Protein AF-A0A1G7GV69-F1 (afdb_monomer_lite)

pLDDT: mean 78.61, std 16.31, range [40.19, 94.5]

Secondary structure (DSSP, 8-state):
-----------TTHHHHHHHHHHHHHHHH-SSHHHHHHHHHHH---HHHHHHHHTTSSPPPHHHHHHHHTT-HHHHHHHHHHTTSS----S---GGGG--

Radius of gyration: 17.25 Å; chains: 1; bounding box: 51×38×51 Å

Structure (mmCIF, N/CA/C/O backbone):
data_AF-A0A1G7GV69-F1
#
_entry.id   AF-A0A1G7GV69-F1
#
loop_
_atom_site.group_PDB
_atom_site.id
_atom_site.type_symbol
_atom_site.label_atom_id
_atom_site.label_alt_id
_atom_site.label_comp_id
_atom_site.label_asym_id
_atom_site.label_entity_id
_atom_site.label_seq_id
_atom_site.pdbx_PDB_ins_code
_atom_site.Cartn_x
_atom_site.Cartn_y
_atom_site.Cartn_z
_atom_site.occupancy
_atom_site.B_iso_or_equiv
_atom_site.auth_seq_id
_atom_site.auth_comp_id
_atom_site.auth_asym_id
_atom_site.auth_atom_id
_atom_site.pdbx_PDB_model_num
ATOM 1 N N . MET A 1 1 ? -2.493 26.189 -38.227 1.00 40.19 1 MET A N 1
ATOM 2 C CA . MET A 1 1 ? -1.271 25.576 -37.664 1.00 40.19 1 MET A CA 1
ATOM 3 C C . MET A 1 1 ? -1.726 24.376 -36.863 1.00 40.19 1 MET A C 1
ATOM 5 O O . MET A 1 1 ? -2.753 24.498 -36.212 1.00 40.19 1 MET A O 1
ATOM 9 N N . GLY A 1 2 ? -1.055 23.247 -37.081 1.00 50.62 2 GLY A N 1
ATOM 10 C CA . GLY A 1 2 ? -1.551 21.881 -36.911 1.00 50.62 2 GLY A CA 1
ATOM 11 C C . GLY A 1 2 ? -2.232 21.558 -35.588 1.00 50.62 2 GLY A C 1
ATOM 12 O O . GLY A 1 2 ? -1.819 21.993 -34.517 1.00 50.62 2 GLY A O 1
ATOM 13 N N . GLU A 1 3 ? -3.289 20.774 -35.727 1.00 58.59 3 GLU A N 1
ATOM 14 C CA . GLU A 1 3 ? -3.894 19.967 -34.685 1.00 58.59 3 GLU A CA 1
ATOM 15 C C . GLU A 1 3 ? -2.928 18.809 -34.401 1.00 58.59 3 GLU A C 1
ATOM 17 O O . GLU A 1 3 ? -2.762 17.942 -35.250 1.00 58.59 3 GLU A O 1
ATOM 22 N N . ASP A 1 4 ? -2.283 18.786 -33.235 1.00 48.91 4 ASP A N 1
ATOM 23 C CA . ASP A 1 4 ? -1.507 17.626 -32.782 1.00 48.91 4 ASP A CA 1
ATOM 24 C C . ASP A 1 4 ? -1.946 17.271 -31.364 1.00 48.91 4 ASP A C 1
ATOM 26 O O . ASP A 1 4 ? -1.478 17.800 -30.351 1.00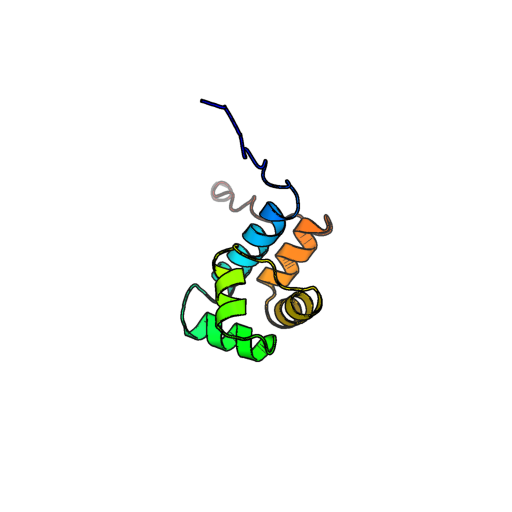 48.91 4 ASP A O 1
ATOM 30 N N . GLY A 1 5 ? -2.944 16.390 -31.330 1.00 56.75 5 GLY A N 1
ATOM 31 C CA . GLY A 1 5 ? -3.539 15.854 -30.126 1.00 56.75 5 GLY A CA 1
ATOM 32 C C . GLY A 1 5 ? -2.561 15.029 -29.301 1.00 56.75 5 GLY A C 1
ATOM 33 O O . GLY A 1 5 ? -1.811 14.207 -29.809 1.00 56.75 5 GLY A O 1
ATOM 34 N N . HIS A 1 6 ? -2.673 15.193 -27.990 1.00 53.25 6 HIS A N 1
ATOM 35 C CA . HIS A 1 6 ? -2.378 14.134 -27.036 1.00 53.25 6 HIS A CA 1
ATOM 36 C C . HIS A 1 6 ? -3.578 14.008 -26.095 1.00 53.25 6 HIS A C 1
ATOM 38 O O . HIS A 1 6 ? -3.478 14.217 -24.890 1.00 53.25 6 HIS A O 1
ATOM 44 N N . ASN A 1 7 ? -4.742 13.662 -26.659 1.00 54.81 7 ASN A N 1
ATOM 45 C CA . ASN A 1 7 ? -5.769 12.973 -25.885 1.00 54.81 7 ASN A CA 1
ATOM 46 C C . ASN A 1 7 ? -5.249 11.551 -25.631 1.00 54.81 7 ASN A C 1
ATOM 48 O O . ASN A 1 7 ? -5.571 10.614 -26.360 1.00 54.81 7 ASN A O 1
ATOM 52 N N . CYS A 1 8 ? -4.349 11.423 -24.657 1.00 44.22 8 CYS A N 1
ATOM 53 C CA . CYS A 1 8 ? -3.932 10.134 -24.137 1.00 44.22 8 CYS A CA 1
ATOM 54 C C . CYS A 1 8 ? -5.086 9.652 -23.260 1.00 44.22 8 CYS A C 1
ATOM 56 O O . CYS A 1 8 ? -5.252 10.121 -22.134 1.00 44.22 8 CYS A O 1
ATOM 58 N N . ALA A 1 9 ? -5.939 8.794 -23.821 1.00 49.47 9 ALA A N 1
ATOM 59 C CA . ALA 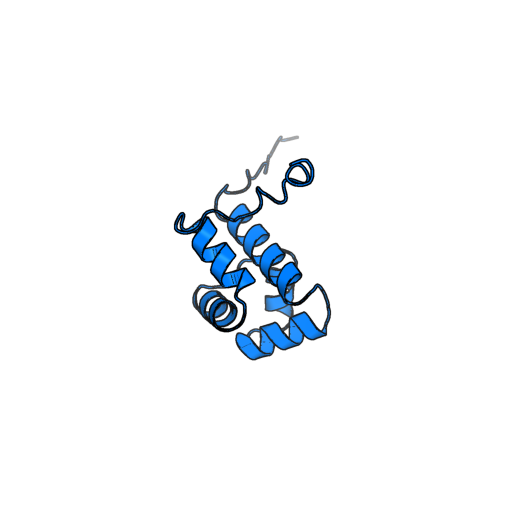A 1 9 ? -6.928 8.070 -23.040 1.00 49.47 9 ALA A CA 1
ATOM 60 C C . ALA A 1 9 ? -6.214 7.443 -21.827 1.00 49.47 9 ALA A C 1
ATOM 62 O O . ALA A 1 9 ? -5.149 6.846 -22.019 1.00 49.47 9 ALA A O 1
ATOM 63 N N . PRO A 1 10 ? -6.732 7.587 -20.593 1.00 53.38 10 PRO A N 1
ATOM 64 C CA . PRO A 1 10 ? -6.157 6.879 -19.466 1.00 53.38 10 PRO A CA 1
ATOM 65 C C . PRO A 1 10 ? -6.268 5.391 -19.783 1.00 53.38 10 PRO A C 1
ATOM 67 O O . PRO A 1 10 ? -7.369 4.865 -19.955 1.00 53.38 10 PRO A O 1
ATOM 70 N N . ASP A 1 11 ? -5.115 4.740 -19.926 1.00 54.03 11 ASP A N 1
ATOM 71 C CA . ASP A 1 11 ? -4.997 3.290 -19.950 1.00 54.03 11 ASP A CA 1
ATOM 72 C C . ASP A 1 11 ? -5.847 2.748 -18.795 1.00 54.03 11 ASP A C 1
ATOM 74 O O . ASP A 1 11 ? -5.538 2.952 -17.617 1.00 54.03 11 ASP A O 1
ATOM 78 N N . SER A 1 12 ? -6.993 2.169 -19.150 1.00 54.81 12 SER A N 1
ATOM 79 C CA . SER A 1 12 ? -8.125 1.969 -18.242 1.00 54.81 12 SER A CA 1
ATOM 80 C C . SER A 1 12 ? -7.877 0.863 -17.206 1.00 54.81 12 SER A C 1
ATOM 82 O O . SER A 1 12 ? -8.795 0.470 -16.506 1.00 54.81 12 SER A O 1
ATOM 84 N N . GLY A 1 13 ? -6.638 0.364 -17.090 1.00 57.38 13 GLY A N 1
ATOM 85 C CA . GLY A 1 13 ? -6.207 -0.568 -16.046 1.00 57.38 13 GLY A CA 1
ATOM 86 C C . GLY A 1 13 ? -5.099 -0.019 -15.142 1.00 57.38 13 GLY A C 1
ATOM 87 O O . GLY A 1 13 ? -5.116 -0.251 -13.933 1.00 57.38 13 GLY A O 1
ATOM 88 N N . SER A 1 14 ? -4.131 0.733 -15.678 1.00 63.25 14 SER A N 1
ATOM 89 C CA . SER A 1 14 ? -3.025 1.261 -14.864 1.00 63.25 14 SER A CA 1
ATOM 90 C C . SER A 1 14 ? -3.403 2.497 -14.046 1.00 63.25 14 SER A C 1
ATOM 92 O O . SER A 1 14 ? -2.885 2.656 -12.938 1.00 63.25 14 SER A O 1
ATOM 94 N N . GLY A 1 15 ? -4.308 3.348 -14.547 1.00 74.31 15 GLY A N 1
ATOM 95 C CA . GLY A 1 15 ? -4.856 4.481 -13.788 1.00 74.31 15 GLY A CA 1
ATOM 96 C C . GLY A 1 15 ? -5.664 4.011 -12.579 1.00 74.31 15 GLY A C 1
ATOM 97 O O . GLY A 1 15 ? -5.355 4.379 -11.447 1.00 74.31 15 GLY A O 1
ATOM 98 N N . GLU A 1 16 ? -6.584 3.077 -12.816 1.00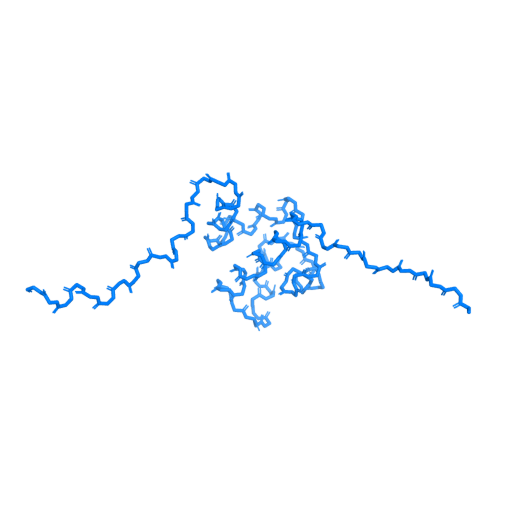 82.62 16 GLU A N 1
ATOM 99 C CA . GLU A 1 16 ? -7.473 2.524 -11.793 1.00 82.62 16 GLU A CA 1
ATOM 100 C C . GLU A 1 16 ? -6.688 1.828 -10.667 1.00 82.62 16 GLU A C 1
ATOM 102 O O . GLU A 1 16 ? -6.951 2.054 -9.486 1.00 82.62 16 GLU A O 1
ATOM 107 N N . TYR A 1 17 ? -5.631 1.079 -11.016 1.00 84.50 17 TYR A N 1
ATOM 108 C CA . TYR A 1 17 ? -4.707 0.495 -10.039 1.00 84.50 17 TYR A CA 1
ATOM 109 C C . TYR A 1 17 ? -4.024 1.556 -9.167 1.00 84.50 17 TYR A C 1
ATOM 111 O O . TYR A 1 17 ? -3.972 1.429 -7.942 1.00 84.50 17 TYR A O 1
ATOM 119 N N . ARG A 1 18 ? -3.481 2.612 -9.783 1.00 90.00 18 ARG A N 1
ATOM 120 C CA . ARG A 1 18 ? -2.754 3.670 -9.066 1.00 90.00 18 ARG A CA 1
ATOM 121 C C . ARG A 1 18 ? -3.662 4.396 -8.085 1.00 90.00 18 ARG A C 1
ATOM 123 O O . ARG A 1 18 ? -3.271 4.600 -6.939 1.00 90.00 18 ARG A O 1
ATOM 130 N N . GLU A 1 19 ? -4.862 4.741 -8.527 1.00 89.44 19 GLU A N 1
ATOM 131 C CA . GLU A 1 19 ? -5.860 5.434 -7.717 1.00 89.44 19 GLU A CA 1
ATOM 132 C C . GLU A 1 19 ? -6.381 4.548 -6.585 1.00 89.44 19 GLU A C 1
ATOM 134 O O . GLU A 1 19 ? -6.453 4.993 -5.439 1.00 89.44 19 GLU A O 1
ATOM 139 N N . ALA A 1 20 ? -6.661 3.272 -6.863 1.00 89.50 20 ALA A N 1
ATOM 140 C CA . ALA A 1 20 ? -7.132 2.333 -5.854 1.00 89.50 20 ALA A CA 1
ATOM 141 C C . ALA A 1 20 ? -6.099 2.132 -4.735 1.00 89.50 20 ALA A C 1
ATOM 143 O O . ALA A 1 20 ? -6.450 2.190 -3.553 1.00 89.50 20 ALA A O 1
ATOM 144 N N . ILE A 1 21 ? -4.824 1.941 -5.089 1.00 89.62 21 ILE A N 1
ATOM 145 C CA . ILE A 1 21 ? -3.745 1.771 -4.108 1.00 89.62 21 ILE A CA 1
ATOM 146 C C . ILE A 1 21 ? -3.477 3.068 -3.336 1.00 89.62 21 ILE A C 1
ATOM 148 O O . ILE A 1 21 ? -3.282 3.012 -2.121 1.00 89.62 21 ILE A O 1
ATOM 152 N N . ALA A 1 22 ? -3.515 4.228 -3.998 1.00 91.00 22 ALA A N 1
ATOM 153 C CA . ALA A 1 22 ? -3.394 5.525 -3.334 1.00 91.00 22 ALA A CA 1
ATOM 154 C C . ALA A 1 22 ? -4.511 5.730 -2.302 1.00 91.00 22 ALA A C 1
ATOM 156 O O . ALA A 1 22 ? -4.241 6.053 -1.146 1.00 91.00 22 ALA A O 1
ATOM 157 N N . ALA A 1 23 ? -5.760 5.466 -2.693 1.00 89.44 23 ALA A N 1
ATOM 158 C CA . ALA A 1 23 ? -6.914 5.564 -1.809 1.00 89.44 23 ALA A CA 1
ATOM 159 C C . ALA A 1 23 ? -6.806 4.600 -0.619 1.00 89.44 23 ALA A C 1
ATOM 161 O O . ALA A 1 23 ? -7.111 4.986 0.505 1.00 89.44 23 ALA A O 1
ATOM 162 N N . ALA A 1 24 ? -6.327 3.372 -0.839 1.00 89.81 24 ALA A N 1
ATOM 163 C CA . ALA A 1 24 ? -6.113 2.395 0.226 1.00 89.81 24 ALA A CA 1
ATOM 164 C C . ALA A 1 24 ? -5.041 2.846 1.230 1.00 89.81 24 ALA A C 1
ATOM 166 O O . ALA A 1 24 ? -5.258 2.777 2.436 1.00 89.81 24 ALA A O 1
ATOM 167 N N . LEU A 1 25 ? -3.910 3.361 0.737 1.00 87.25 25 LEU A N 1
ATOM 168 C CA . LEU A 1 25 ? -2.841 3.923 1.567 1.00 87.25 25 LEU A CA 1
ATOM 169 C C . LEU A 1 25 ? -3.332 5.108 2.404 1.00 87.25 25 LEU A C 1
ATOM 171 O O . LEU A 1 25 ? -3.033 5.190 3.594 1.00 87.25 25 LEU A O 1
ATOM 175 N N . VAL A 1 26 ? -4.098 6.015 1.794 1.00 87.69 26 VAL A N 1
ATOM 176 C CA . VAL A 1 26 ? -4.667 7.177 2.486 1.00 87.69 26 VAL A CA 1
ATOM 177 C C . VAL A 1 26 ? -5.741 6.755 3.491 1.00 87.69 26 VAL A C 1
ATOM 179 O O . VAL A 1 26 ? -5.818 7.347 4.562 1.00 87.69 26 VAL A O 1
ATOM 182 N N . ALA A 1 27 ? -6.540 5.730 3.197 1.00 85.31 27 ALA A N 1
ATOM 183 C CA . ALA A 1 27 ? -7.541 5.212 4.127 1.00 85.31 27 ALA A CA 1
ATOM 184 C C . ALA A 1 27 ? -6.909 4.533 5.356 1.00 85.31 27 ALA A C 1
ATOM 186 O O . ALA A 1 27 ? -7.416 4.688 6.463 1.00 85.31 27 ALA A O 1
ATOM 187 N N . ASP A 1 28 ? -5.803 3.810 5.168 1.00 87.31 28 ASP A N 1
ATOM 188 C CA . ASP A 1 28 ? -5.117 3.058 6.226 1.00 87.31 28 ASP A CA 1
ATOM 189 C C . ASP A 1 28 ? -4.230 3.948 7.105 1.00 87.31 28 ASP A C 1
ATOM 191 O O . ASP A 1 28 ? -4.327 3.938 8.332 1.00 87.31 28 ASP A O 1
ATOM 195 N N . LEU A 1 29 ? -3.372 4.755 6.473 1.00 83.69 29 LEU A N 1
ATOM 196 C CA . LEU A 1 29 ? -2.347 5.539 7.164 1.00 83.69 29 LEU A CA 1
ATOM 197 C C . LEU A 1 29 ? -2.699 7.028 7.293 1.00 83.69 29 LEU A C 1
ATOM 199 O O . LEU A 1 29 ? -2.059 7.753 8.065 1.00 83.69 29 LEU A O 1
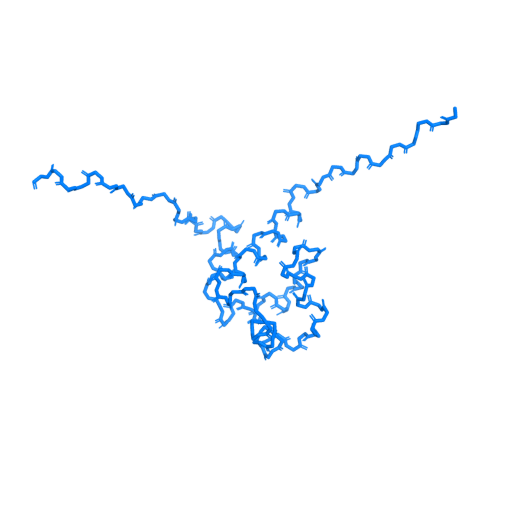ATOM 203 N N . GLY A 1 30 ? -3.678 7.509 6.528 1.00 84.56 30 GLY A N 1
ATOM 204 C CA . GLY A 1 30 ? -3.946 8.933 6.353 1.00 84.56 30 GLY A CA 1
ATOM 205 C C . GLY A 1 30 ? -2.981 9.607 5.374 1.00 84.56 30 GLY A C 1
ATOM 206 O O . GLY A 1 30 ? -2.007 9.029 4.897 1.00 84.56 30 GLY A O 1
ATOM 207 N N . GLN A 1 31 ? -3.218 10.891 5.113 1.00 79.19 31 GLN A N 1
ATOM 208 C CA . GLN A 1 31 ? -2.369 11.721 4.251 1.00 79.19 31 GLN A CA 1
ATOM 209 C C . GLN A 1 31 ? -1.413 12.585 5.093 1.00 79.19 31 GLN A C 1
ATOM 211 O O . GLN A 1 31 ? -1.422 13.811 5.027 1.00 79.19 31 GLN A O 1
ATOM 216 N N . THR A 1 32 ? -0.631 11.940 5.965 1.00 86.25 32 THR A N 1
ATOM 217 C CA . THR A 1 32 ? 0.271 12.625 6.910 1.00 86.25 32 THR A CA 1
ATOM 218 C C . THR A 1 32 ? 1.739 12.287 6.664 1.00 86.25 32 THR A C 1
ATOM 220 O O . THR A 1 32 ? 2.075 11.226 6.147 1.00 86.25 32 THR A O 1
ATOM 223 N N . ASP A 1 33 ? 2.649 13.144 7.129 1.00 86.06 33 ASP A N 1
ATOM 224 C CA . ASP A 1 33 ? 4.100 12.890 7.089 1.00 86.06 33 ASP A CA 1
ATOM 225 C C . ASP A 1 33 ? 4.484 11.576 7.806 1.00 86.06 33 ASP A C 1
ATOM 227 O O . ASP A 1 33 ? 5.395 10.844 7.412 1.00 86.06 33 ASP A O 1
ATOM 231 N N . ARG A 1 34 ? 3.711 11.214 8.839 1.00 87.81 34 ARG A N 1
ATOM 232 C CA . ARG A 1 34 ? 3.839 9.935 9.545 1.00 87.81 34 ARG A CA 1
ATOM 233 C C . ARG A 1 34 ? 3.448 8.749 8.661 1.00 87.81 34 ARG A C 1
ATOM 235 O O . ARG A 1 34 ? 4.118 7.719 8.737 1.00 87.81 34 ARG A O 1
ATOM 242 N N . ALA A 1 35 ? 2.414 8.885 7.830 1.00 87.94 35 ALA A N 1
ATOM 243 C CA . ALA A 1 35 ? 2.024 7.869 6.853 1.00 87.94 35 ALA A CA 1
ATOM 244 C C . ALA A 1 35 ? 3.159 7.607 5.863 1.00 87.94 35 ALA A C 1
ATOM 246 O O . ALA A 1 35 ? 3.545 6.460 5.644 1.00 87.94 35 ALA A O 1
ATOM 247 N N . ILE A 1 36 ? 3.763 8.685 5.354 1.00 90.75 36 ILE A N 1
ATOM 248 C CA . ILE A 1 36 ? 4.886 8.614 4.419 1.00 90.75 36 ILE A CA 1
ATOM 249 C C . ILE A 1 36 ? 6.068 7.879 5.062 1.00 90.75 36 ILE A C 1
ATOM 251 O O . ILE A 1 36 ? 6.542 6.883 4.518 1.00 90.75 36 ILE A O 1
ATOM 255 N N . LYS A 1 37 ? 6.484 8.277 6.270 1.00 93.06 37 LYS A N 1
ATOM 256 C CA . LYS A 1 37 ? 7.567 7.603 7.014 1.00 93.06 37 LYS A CA 1
ATOM 257 C C . LYS A 1 37 ? 7.269 6.137 7.321 1.00 93.06 37 LYS A C 1
ATOM 259 O O . LYS A 1 37 ? 8.175 5.305 7.304 1.00 93.06 37 LYS A O 1
ATOM 264 N N . THR A 1 38 ? 6.011 5.808 7.594 1.00 92.44 38 THR A N 1
ATOM 265 C CA . THR A 1 38 ? 5.585 4.431 7.868 1.00 92.44 38 THR A CA 1
ATOM 266 C C . THR A 1 38 ? 5.676 3.572 6.609 1.00 92.44 38 THR A C 1
ATOM 268 O O . THR A 1 38 ? 6.307 2.516 6.638 1.00 92.44 38 THR A O 1
ATOM 271 N N . ALA A 1 39 ? 5.161 4.063 5.481 1.00 90.31 39 ALA A N 1
ATOM 272 C CA . ALA A 1 39 ? 5.271 3.388 4.193 1.00 90.31 39 ALA A CA 1
ATOM 273 C C . ALA A 1 39 ? 6.736 3.233 3.746 1.00 90.31 39 ALA A C 1
ATOM 275 O O . ALA A 1 39 ? 7.116 2.166 3.262 1.00 90.31 39 ALA A O 1
ATOM 276 N N . MET A 1 40 ? 7.591 4.235 3.983 1.00 94.50 40 MET A N 1
ATOM 277 C CA . MET A 1 40 ? 9.040 4.112 3.768 1.00 94.50 40 MET A CA 1
ATOM 278 C C . MET A 1 40 ? 9.645 2.999 4.630 1.00 94.50 40 MET A C 1
ATOM 280 O O . MET A 1 40 ? 10.423 2.192 4.134 1.00 94.50 40 MET A O 1
ATOM 284 N N . ARG A 1 41 ? 9.266 2.909 5.912 1.00 93.38 41 ARG A N 1
ATOM 285 C CA . ARG A 1 41 ? 9.768 1.873 6.827 1.00 93.38 41 ARG A CA 1
ATOM 286 C C . ARG A 1 41 ? 9.341 0.462 6.415 1.00 93.38 41 ARG A C 1
ATOM 288 O O . ARG A 1 41 ? 10.102 -0.475 6.627 1.00 93.38 41 ARG A O 1
ATOM 295 N N . TRP A 1 42 ? 8.143 0.304 5.860 1.00 93.44 42 TRP A N 1
ATOM 296 C CA . TRP A 1 42 ? 7.637 -0.991 5.398 1.00 93.44 42 TRP A CA 1
ATOM 297 C C . TRP A 1 42 ? 8.261 -1.430 4.078 1.00 93.44 42 TRP A C 1
ATOM 299 O O . TRP A 1 42 ? 8.575 -2.602 3.900 1.00 93.44 42 TRP A O 1
ATOM 309 N N . THR A 1 43 ? 8.432 -0.491 3.149 1.00 92.00 43 THR A N 1
ATOM 310 C CA . THR A 1 43 ? 8.812 -0.797 1.764 1.00 92.00 43 THR A CA 1
ATOM 311 C C . THR A 1 43 ? 10.293 -0.585 1.465 1.00 92.00 43 THR A C 1
ATOM 313 O O . THR A 1 43 ? 10.773 -1.077 0.450 1.00 92.00 43 THR A O 1
ATOM 316 N N . GLY A 1 44 ? 11.015 0.163 2.303 1.00 91.75 44 GLY A N 1
ATOM 317 C CA . GLY A 1 44 ? 12.378 0.625 2.023 1.00 91.75 44 GLY A CA 1
ATOM 318 C C . GLY A 1 44 ? 12.458 1.709 0.942 1.00 91.75 44 GLY A C 1
ATOM 319 O O . GLY A 1 44 ? 13.556 2.122 0.571 1.00 91.75 44 GLY A O 1
ATOM 320 N N . ALA A 1 45 ? 11.318 2.178 0.424 1.00 93.12 45 ALA A N 1
ATOM 321 C CA . ALA A 1 45 ? 11.280 3.177 -0.631 1.00 93.12 45 ALA A CA 1
ATOM 322 C C . ALA A 1 45 ? 11.640 4.579 -0.120 1.00 93.12 45 ALA A C 1
ATOM 324 O O . ALA A 1 45 ? 11.485 4.910 1.056 1.00 93.12 45 ALA A O 1
ATOM 325 N N . SER A 1 46 ? 12.096 5.432 -1.038 1.00 93.38 46 SER A N 1
ATOM 326 C CA . SER A 1 46 ? 12.357 6.843 -0.756 1.00 93.38 46 SER A CA 1
ATOM 327 C C . SER A 1 46 ? 11.056 7.626 -0.561 1.00 93.38 46 SER A C 1
ATOM 329 O O . SER A 1 46 ? 10.033 7.317 -1.171 1.00 93.38 46 SER A O 1
ATOM 331 N N . GLU A 1 47 ? 11.125 8.715 0.204 1.00 91.81 47 GLU A N 1
ATOM 332 C CA . GLU A 1 47 ? 9.992 9.613 0.470 1.00 91.81 47 GLU A CA 1
ATOM 333 C C . GLU A 1 47 ? 9.297 10.091 -0.812 1.00 91.81 47 GLU A C 1
ATOM 335 O O . GLU A 1 47 ? 8.071 10.088 -0.918 1.00 91.81 47 GLU A O 1
ATOM 340 N N . ARG A 1 48 ? 10.088 10.442 -1.832 1.00 91.56 48 ARG A N 1
ATOM 341 C CA . ARG A 1 48 ? 9.585 10.855 -3.147 1.00 91.56 48 ARG A CA 1
ATOM 342 C C . ARG A 1 48 ? 8.750 9.762 -3.817 1.00 91.56 48 ARG A C 1
ATOM 344 O O . ARG A 1 48 ? 7.714 10.051 -4.405 1.00 91.56 48 ARG A O 1
ATOM 351 N N . THR A 1 49 ? 9.195 8.513 -3.723 1.00 91.88 49 THR A N 1
ATOM 352 C CA . THR A 1 49 ? 8.509 7.358 -4.310 1.00 91.88 49 THR A CA 1
ATOM 353 C C . THR A 1 49 ? 7.167 7.125 -3.624 1.00 91.88 49 THR A C 1
ATOM 355 O O . THR A 1 49 ? 6.160 6.948 -4.302 1.00 91.88 49 THR A O 1
ATOM 358 N N . VAL A 1 50 ? 7.131 7.218 -2.293 1.00 91.62 50 VAL A N 1
ATOM 359 C CA . VAL A 1 50 ? 5.888 7.11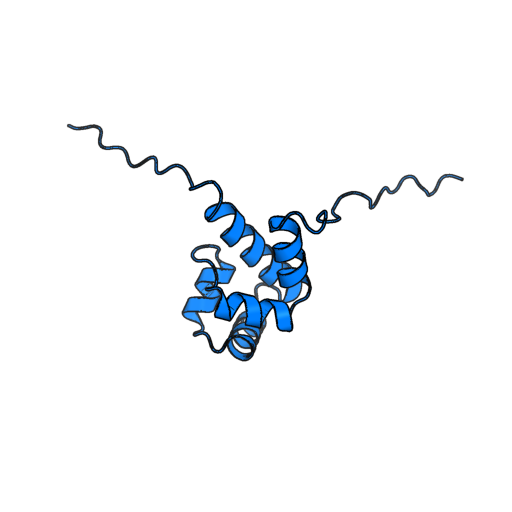1 -1.518 1.00 91.62 50 VAL A CA 1
ATOM 360 C C . VAL A 1 50 ? 4.927 8.260 -1.835 1.00 91.62 50 VAL A C 1
ATOM 362 O O . VAL A 1 50 ? 3.732 8.023 -1.995 1.00 91.62 50 VAL A O 1
ATOM 365 N N . ASN A 1 51 ? 5.430 9.487 -2.001 1.00 90.75 51 ASN A N 1
ATOM 366 C CA . ASN A 1 51 ? 4.615 10.629 -2.432 1.00 90.75 51 ASN A CA 1
ATOM 367 C C . ASN A 1 51 ? 3.967 10.398 -3.802 1.00 90.75 51 ASN A C 1
ATOM 369 O O . ASN A 1 51 ? 2.797 10.732 -3.990 1.00 90.75 51 ASN A O 1
ATOM 373 N N . TYR A 1 52 ? 4.692 9.784 -4.741 1.00 91.94 52 TYR A N 1
ATOM 374 C CA . TYR A 1 52 ? 4.117 9.420 -6.034 1.00 91.94 52 TYR A CA 1
ATOM 375 C C . TYR A 1 52 ? 2.990 8.395 -5.914 1.00 91.94 52 TYR A C 1
ATOM 377 O O . TYR A 1 52 ? 2.022 8.489 -6.664 1.00 91.94 52 TYR A O 1
ATOM 385 N N . TRP A 1 53 ? 3.086 7.451 -4.976 1.00 91.38 53 TRP A N 1
ATOM 386 C CA . TRP A 1 53 ? 2.014 6.486 -4.719 1.00 91.38 53 TRP A CA 1
ATOM 387 C C . TRP A 1 53 ? 0.800 7.154 -4.083 1.00 91.38 53 TRP A C 1
ATOM 389 O O . TRP A 1 53 ? -0.312 6.959 -4.552 1.00 91.38 53 TRP A O 1
ATOM 399 N N . MET A 1 54 ? 1.017 7.989 -3.065 1.00 87.38 54 MET A N 1
ATOM 400 C CA . MET A 1 54 ? -0.046 8.737 -2.379 1.00 87.38 54 MET A CA 1
ATOM 401 C C . MET A 1 54 ? -0.783 9.704 -3.315 1.00 87.38 54 MET A C 1
ATOM 403 O O . MET A 1 54 ? -1.983 9.900 -3.167 1.00 87.38 54 MET A O 1
ATOM 407 N N . SER A 1 55 ? -0.081 10.278 -4.295 1.00 87.88 55 SER A N 1
ATOM 408 C CA . SER A 1 55 ? -0.666 11.181 -5.300 1.00 87.88 55 SER A CA 1
ATOM 409 C C . SER A 1 55 ? -1.272 10.442 -6.498 1.00 87.88 55 SER A C 1
ATOM 411 O O . SER A 1 55 ? -1.630 11.080 -7.484 1.00 87.88 55 SER A O 1
ATOM 413 N N . ALA A 1 56 ? -1.308 9.103 -6.464 1.00 88.19 56 ALA A N 1
ATOM 414 C CA . ALA A 1 56 ? -1.674 8.244 -7.589 1.00 88.19 56 ALA A CA 1
ATOM 415 C C . ALA A 1 56 ? -0.888 8.536 -8.886 1.00 88.19 56 ALA A C 1
ATOM 417 O O . ALA A 1 56 ? -1.292 8.115 -9.966 1.00 88.19 56 ALA A O 1
ATOM 418 N N . GLU A 1 57 ? 0.257 9.222 -8.823 1.00 86.94 57 GLU A N 1
ATOM 419 C CA . GLU A 1 57 ? 1.060 9.603 -9.991 1.00 86.94 57 GLU A CA 1
ATOM 420 C C . GLU A 1 57 ? 1.907 8.434 -10.515 1.00 86.94 57 GLU A C 1
ATOM 422 O O . GLU A 1 57 ? 2.211 8.326 -11.705 1.00 86.94 57 GLU A O 1
ATOM 427 N N . ARG A 1 58 ? 2.265 7.504 -9.632 1.00 86.50 58 ARG A N 1
ATOM 428 C CA . ARG A 1 58 ? 2.910 6.250 -10.013 1.00 86.50 58 ARG A CA 1
ATOM 429 C C . ARG A 1 58 ? 2.442 5.144 -9.086 1.00 86.50 58 ARG A C 1
ATOM 431 O O . ARG A 1 58 ? 2.206 5.389 -7.913 1.00 86.50 58 ARG A O 1
ATOM 438 N N . GLY A 1 59 ? 2.318 3.928 -9.602 1.00 85.19 59 GLY A N 1
ATOM 439 C CA . GLY A 1 59 ? 1.969 2.773 -8.779 1.00 85.19 59 GLY A CA 1
ATOM 440 C C . GLY A 1 59 ? 3.207 2.206 -8.079 1.00 85.19 59 GLY A C 1
ATOM 441 O O . GLY A 1 59 ? 4.316 2.346 -8.612 1.00 85.19 59 GLY A O 1
ATOM 442 N N . PRO A 1 60 ? 3.063 1.555 -6.913 1.00 87.94 60 PRO A N 1
ATOM 443 C CA . PRO A 1 60 ? 4.155 0.784 -6.340 1.00 87.94 60 PRO A CA 1
ATOM 444 C C . PRO A 1 60 ? 4.508 -0.390 -7.253 1.00 87.94 60 PRO A C 1
ATOM 446 O O . PRO A 1 60 ? 3.626 -1.073 -7.781 1.00 87.94 60 PRO A O 1
ATOM 449 N N . SER A 1 61 ? 5.811 -0.630 -7.421 1.00 87.44 61 SER A N 1
ATOM 450 C CA . SER A 1 61 ? 6.326 -1.853 -8.048 1.00 87.44 61 SER A CA 1
ATOM 451 C C . SER A 1 61 ? 5.862 -3.080 -7.264 1.00 87.44 61 SER A C 1
ATOM 453 O O . SER A 1 61 ? 5.640 -2.976 -6.059 1.00 87.44 61 SER A O 1
ATOM 455 N N . GLY A 1 62 ? 5.796 -4.252 -7.903 1.00 86.88 62 GLY A N 1
ATOM 456 C CA . GLY A 1 62 ? 5.323 -5.486 -7.259 1.00 86.88 62 GLY A CA 1
ATOM 457 C C . GLY A 1 62 ? 5.982 -5.778 -5.904 1.00 86.88 62 GLY A C 1
ATOM 458 O O . GLY A 1 62 ? 5.286 -6.084 -4.944 1.00 86.88 62 GLY A O 1
ATOM 459 N N . GLU A 1 63 ? 7.298 -5.589 -5.774 1.00 91.19 63 GLU A N 1
ATOM 460 C CA . GLU A 1 63 ? 8.003 -5.771 -4.494 1.00 91.19 63 GLU A CA 1
ATOM 461 C C . GLU A 1 63 ? 7.515 -4.813 -3.397 1.00 91.19 63 GLU A C 1
ATOM 463 O O . GLU A 1 63 ? 7.227 -5.236 -2.274 1.00 91.19 63 GLU A O 1
ATOM 468 N N . HIS A 1 64 ? 7.363 -3.530 -3.735 1.00 91.94 64 HIS A N 1
ATOM 469 C CA . HIS A 1 64 ? 6.850 -2.512 -2.821 1.00 91.94 64 HIS A CA 1
ATOM 470 C C . HIS A 1 64 ? 5.383 -2.766 -2.466 1.00 91.94 64 HIS A C 1
ATOM 472 O O . HIS A 1 64 ? 4.997 -2.605 -1.313 1.00 91.94 64 HIS A O 1
ATOM 478 N N . LEU A 1 65 ? 4.577 -3.217 -3.428 1.00 89.94 65 LEU A N 1
ATOM 479 C CA . LEU A 1 65 ? 3.184 -3.584 -3.201 1.00 89.94 65 LEU A CA 1
ATOM 480 C C . LEU A 1 65 ? 3.075 -4.757 -2.220 1.00 89.94 65 LEU A C 1
ATOM 482 O O . LEU A 1 65 ? 2.289 -4.690 -1.282 1.00 89.94 65 LEU A O 1
ATOM 486 N N . ILE A 1 66 ? 3.887 -5.806 -2.386 1.00 91.38 66 ILE A N 1
ATOM 487 C CA . ILE A 1 66 ? 3.902 -6.956 -1.468 1.00 91.38 66 ILE A CA 1
ATOM 488 C C . ILE A 1 66 ? 4.362 -6.517 -0.071 1.00 91.38 66 ILE A C 1
ATOM 490 O O . ILE A 1 66 ? 3.856 -7.003 0.938 1.00 91.38 66 ILE A O 1
ATOM 494 N N . ALA A 1 67 ? 5.322 -5.594 0.024 1.00 92.94 67 ALA A N 1
ATOM 495 C CA . ALA A 1 67 ? 5.711 -5.008 1.302 1.00 92.94 67 ALA A CA 1
ATOM 496 C C . ALA A 1 67 ? 4.560 -4.222 1.957 1.00 92.94 67 ALA A C 1
ATOM 498 O O . ALA A 1 67 ? 4.299 -4.434 3.136 1.00 92.94 67 ALA A O 1
ATOM 499 N N . LEU A 1 68 ? 3.822 -3.400 1.205 1.00 91.38 68 LEU A N 1
ATOM 500 C CA . LEU A 1 68 ? 2.645 -2.691 1.719 1.00 91.38 68 LEU A CA 1
ATOM 501 C C . LEU A 1 68 ? 1.542 -3.655 2.166 1.00 91.38 68 LEU A C 1
ATOM 503 O O . LEU A 1 68 ? 1.061 -3.547 3.287 1.00 91.38 68 LEU A O 1
ATOM 507 N N . ALA A 1 69 ? 1.194 -4.635 1.333 1.00 90.50 69 ALA A N 1
ATOM 508 C CA . ALA A 1 69 ? 0.144 -5.612 1.618 1.00 90.50 69 ALA A CA 1
ATOM 509 C C . ALA A 1 69 ? 0.455 -6.513 2.827 1.00 90.50 69 ALA A C 1
ATOM 511 O O . ALA A 1 69 ? -0.457 -7.051 3.441 1.00 90.50 69 ALA A O 1
ATOM 512 N N . ARG A 1 70 ? 1.733 -6.673 3.197 1.00 90.94 70 ARG A N 1
ATOM 513 C CA . ARG A 1 70 ? 2.133 -7.384 4.425 1.00 90.94 70 ARG A CA 1
ATOM 514 C C . ARG A 1 70 ? 1.859 -6.599 5.706 1.00 90.94 70 ARG A C 1
ATOM 516 O O . ARG A 1 70 ? 1.856 -7.197 6.777 1.00 90.94 70 ARG A O 1
ATOM 523 N N . HIS A 1 71 ? 1.700 -5.283 5.607 1.00 89.94 71 HIS A N 1
ATOM 524 C CA . HIS A 1 71 ? 1.562 -4.396 6.759 1.00 89.94 71 HIS A CA 1
ATOM 525 C C . HIS A 1 71 ? 0.226 -3.645 6.806 1.00 89.94 71 HIS A C 1
ATOM 527 O O . HIS A 1 71 ? -0.165 -3.225 7.890 1.00 89.94 71 HIS A O 1
ATOM 533 N N . SER A 1 72 ? -0.461 -3.493 5.670 1.00 87.44 72 SER A N 1
ATOM 534 C CA . SER A 1 72 ? -1.765 -2.840 5.553 1.00 87.44 72 SER A CA 1
ATOM 535 C C . SER A 1 72 ? -2.790 -3.782 4.927 1.00 87.44 72 SER A C 1
ATOM 537 O O . SER A 1 72 ? -2.690 -4.150 3.749 1.00 87.44 72 SER A O 1
ATOM 539 N N . ASP A 1 73 ? -3.818 -4.105 5.710 1.00 87.81 73 ASP A N 1
ATOM 540 C CA . ASP A 1 73 ? -4.987 -4.845 5.243 1.00 87.81 73 ASP A CA 1
ATOM 541 C C . ASP A 1 73 ? -5.754 -4.068 4.169 1.00 87.81 73 ASP A C 1
ATOM 543 O O . ASP A 1 73 ? -6.215 -4.670 3.204 1.00 87.81 73 ASP A O 1
ATOM 547 N N . ALA A 1 74 ? -5.837 -2.735 4.249 1.00 87.88 74 ALA A N 1
ATOM 548 C CA . ALA A 1 74 ? -6.541 -1.942 3.238 1.00 87.88 74 ALA A CA 1
ATOM 549 C C . ALA A 1 74 ? -5.918 -2.098 1.839 1.00 87.88 74 ALA A C 1
ATOM 551 O O . ALA A 1 74 ? -6.635 -2.247 0.841 1.00 87.88 74 ALA A O 1
ATOM 552 N N . VAL A 1 75 ? -4.581 -2.099 1.755 1.00 88.88 75 VAL A N 1
ATOM 553 C CA . VAL A 1 75 ? -3.855 -2.326 0.496 1.00 88.88 75 VAL A CA 1
ATOM 554 C C . VAL A 1 75 ? -4.058 -3.762 0.009 1.00 88.88 75 VAL A C 1
ATOM 556 O O . VAL A 1 75 ? -4.287 -3.977 -1.183 1.00 88.88 75 VAL A O 1
ATOM 559 N N . PHE A 1 76 ? -4.027 -4.742 0.915 1.00 89.44 76 PHE A N 1
ATOM 560 C CA . PHE A 1 76 ? -4.245 -6.148 0.577 1.00 89.44 76 PHE A CA 1
ATOM 561 C C . PHE A 1 76 ? -5.672 -6.425 0.075 1.00 89.44 76 PHE A C 1
ATOM 563 O O . PHE A 1 76 ? -5.840 -7.045 -0.974 1.00 89.44 76 PHE A O 1
ATOM 570 N N . ILE A 1 77 ? -6.694 -5.902 0.755 1.00 88.25 77 ILE A N 1
ATOM 571 C CA . ILE A 1 77 ? -8.104 -6.000 0.348 1.00 88.25 77 ILE A CA 1
ATOM 572 C C . ILE A 1 77 ? -8.308 -5.341 -1.015 1.00 88.25 77 ILE A C 1
ATOM 574 O O . ILE A 1 77 ? -8.950 -5.918 -1.887 1.00 88.25 77 ILE A O 1
ATOM 578 N N . THR A 1 78 ? -7.714 -4.167 -1.238 1.00 89.88 78 THR A N 1
ATOM 579 C CA . THR A 1 78 ? -7.795 -3.477 -2.534 1.00 89.88 78 THR A CA 1
ATOM 580 C C . THR A 1 78 ? -7.168 -4.308 -3.653 1.00 89.88 78 THR A C 1
ATOM 582 O O . TH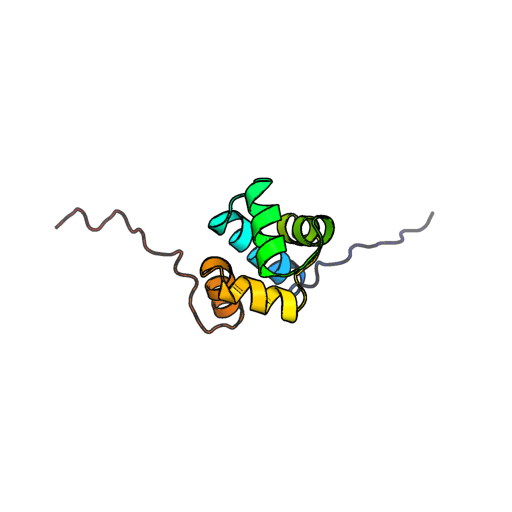R A 1 78 ? -7.747 -4.428 -4.732 1.00 89.88 78 THR A O 1
ATOM 585 N N . LEU A 1 79 ? -6.019 -4.941 -3.395 1.00 88.00 79 LEU A N 1
ATOM 586 C CA . LEU A 1 79 ? -5.382 -5.854 -4.343 1.00 88.00 79 LEU A CA 1
ATOM 587 C C . LEU A 1 79 ? -6.259 -7.078 -4.644 1.00 88.00 79 LEU A C 1
ATOM 589 O O . LEU A 1 79 ? -6.393 -7.463 -5.804 1.00 88.00 79 LEU A O 1
ATOM 593 N N . LEU A 1 80 ? -6.866 -7.684 -3.622 1.00 87.38 80 LEU A N 1
ATOM 594 C CA . LEU A 1 80 ? -7.779 -8.817 -3.789 1.00 87.38 80 LEU A CA 1
ATOM 595 C C . LEU A 1 80 ? -9.044 -8.429 -4.559 1.00 87.38 80 LEU A C 1
ATOM 597 O O . LEU A 1 80 ? -9.500 -9.211 -5.394 1.00 87.38 80 LEU A O 1
ATOM 601 N N . ALA A 1 81 ? -9.570 -7.229 -4.318 1.00 86.75 81 ALA A N 1
ATOM 602 C CA . ALA A 1 81 ? -10.725 -6.706 -5.029 1.00 86.75 81 ALA A CA 1
ATOM 603 C C . ALA A 1 81 ? -10.431 -6.504 -6.517 1.00 86.75 81 ALA A C 1
ATOM 605 O O . ALA A 1 81 ? -11.170 -6.998 -7.364 1.00 86.75 81 ALA A O 1
ATOM 606 N N . MET A 1 82 ? -9.293 -5.889 -6.847 1.00 83.94 82 MET A N 1
ATOM 607 C CA . MET A 1 82 ? -8.856 -5.756 -8.242 1.00 83.94 82 MET A CA 1
ATOM 608 C C . MET A 1 82 ? -8.549 -7.107 -8.899 1.00 83.94 82 MET A C 1
ATOM 610 O O . MET A 1 82 ? -8.744 -7.272 -10.098 1.00 83.94 82 MET A O 1
ATOM 614 N N . ALA A 1 83 ? -8.101 -8.099 -8.126 1.00 86.19 83 ALA A N 1
ATOM 615 C CA . ALA A 1 83 ? -7.898 -9.460 -8.616 1.00 86.19 83 ALA A CA 1
ATOM 616 C C . ALA A 1 83 ? -9.210 -10.250 -8.811 1.00 86.19 83 ALA A C 1
ATOM 618 O O . ALA A 1 83 ? -9.148 -11.430 -9.162 1.00 86.19 83 ALA A O 1
ATOM 619 N N . GLY A 1 84 ? -10.375 -9.647 -8.539 1.00 84.31 84 GLY A N 1
ATOM 620 C CA . GLY A 1 84 ? -11.681 -10.307 -8.611 1.00 84.31 84 GLY A CA 1
ATOM 621 C C . GLY A 1 84 ? -11.871 -11.409 -7.565 1.00 84.31 84 GLY A C 1
ATOM 622 O O . GLY A 1 84 ? -12.672 -12.317 -7.766 1.00 84.31 84 GLY A O 1
ATOM 623 N N . ARG A 1 85 ? -11.093 -11.382 -6.473 1.00 78.94 85 ARG A N 1
ATOM 624 C CA . ARG A 1 85 ? -11.125 -12.398 -5.406 1.00 78.94 85 ARG A CA 1
ATOM 625 C C . ARG A 1 85 ? -11.961 -11.995 -4.200 1.00 78.94 85 ARG A C 1
ATOM 627 O O . ARG A 1 85 ? -12.298 -12.858 -3.397 1.00 78.94 85 ARG A O 1
ATOM 634 N N . VAL A 1 86 ? -12.248 -10.707 -4.056 1.00 76.25 86 VAL A N 1
ATOM 635 C CA . VAL A 1 86 ? -13.048 -10.141 -2.970 1.00 76.25 86 VAL A CA 1
ATOM 636 C C . VAL A 1 86 ? -13.957 -9.082 -3.573 1.00 76.25 86 VAL A C 1
ATOM 638 O O . VAL A 1 86 ? -13.497 -8.218 -4.312 1.00 76.25 86 VAL A O 1
ATOM 641 N N . GLU A 1 87 ? -15.245 -9.124 -3.264 1.00 62.69 87 GLU A N 1
ATOM 642 C CA . GLU A 1 87 ? -16.104 -7.972 -3.514 1.00 62.69 87 GLU A CA 1
ATOM 643 C C . GLU A 1 87 ? -15.692 -6.901 -2.504 1.00 62.69 87 GLU A C 1
ATOM 645 O O . GLU A 1 87 ? -15.644 -7.172 -1.303 1.00 62.69 87 GLU A O 1
ATOM 650 N N . ARG A 1 88 ? -15.298 -5.707 -2.966 1.00 58.44 88 ARG A N 1
ATOM 651 C CA . ARG A 1 88 ? -15.013 -4.591 -2.057 1.00 58.44 88 ARG A CA 1
ATOM 652 C C . ARG A 1 88 ? -16.335 -4.268 -1.373 1.00 58.44 88 ARG A C 1
ATOM 654 O O . ARG A 1 88 ? -17.166 -3.592 -1.968 1.00 58.44 88 ARG A O 1
ATOM 661 N N . GLU A 1 89 ? -16.552 -4.814 -0.179 1.00 52.88 89 GLU A N 1
ATOM 662 C CA . GLU A 1 89 ? -17.760 -4.610 0.615 1.00 52.88 89 GLU A CA 1
ATOM 663 C C . GLU A 1 89 ? -17.859 -3.117 0.948 1.00 52.88 89 GLU A C 1
ATOM 665 O O . GLU A 1 89 ? -17.292 -2.595 1.901 1.00 52.88 89 GLU A O 1
ATOM 670 N N . SER A 1 90 ? -18.476 -2.372 0.043 1.00 54.00 90 SER A N 1
ATOM 671 C CA . SER A 1 90 ? -18.893 -0.987 0.220 1.00 54.00 90 SER A CA 1
ATOM 672 C C . SER A 1 90 ? -20.393 -0.858 -0.023 1.00 54.00 90 SER A C 1
ATOM 674 O O . SER A 1 90 ? -20.883 0.251 -0.189 1.00 54.00 90 SER A O 1
ATOM 676 N N . ASP A 1 91 ? -21.131 -1.971 0.019 1.00 50.19 91 ASP A N 1
ATOM 677 C CA . ASP A 1 91 ? -22.586 -1.965 -0.088 1.00 50.19 91 ASP A CA 1
ATOM 678 C C . ASP A 1 91 ? -23.234 -2.888 0.953 1.00 50.19 91 ASP A C 1
ATOM 680 O O . ASP A 1 91 ? -23.555 -4.039 0.684 1.00 50.19 91 ASP A O 1
ATOM 684 N N . SER A 1 92 ? -23.368 -2.381 2.184 1.00 49.41 92 SER A N 1
ATOM 685 C CA . SER A 1 92 ? -24.543 -2.582 3.057 1.00 49.41 92 SER A CA 1
ATOM 686 C C . SER A 1 92 ? -24.269 -2.110 4.486 1.00 49.41 92 SER A C 1
ATOM 688 O O . SER A 1 92 ? -24.278 -2.880 5.440 1.00 49.41 92 SER A O 1
ATOM 690 N N . GLN A 1 93 ? -24.139 -0.796 4.673 1.00 50.03 93 GLN A N 1
ATOM 691 C CA . GLN A 1 93 ? -24.682 -0.195 5.891 1.00 50.03 93 GLN A CA 1
ATOM 692 C C . GLN A 1 93 ? -26.110 0.242 5.551 1.00 50.03 93 GLN A C 1
ATOM 694 O O . GLN A 1 93 ? -26.378 1.433 5.440 1.00 50.03 93 GLN A O 1
ATOM 699 N N . ASN A 1 94 ? -27.009 -0.714 5.289 1.00 50.41 94 ASN A N 1
ATOM 700 C CA . ASN A 1 94 ? -28.427 -0.413 5.125 1.00 50.41 94 ASN A CA 1
ATOM 701 C C . ASN A 1 94 ? -28.966 0.067 6.489 1.00 50.41 94 ASN A C 1
ATOM 703 O O . ASN A 1 94 ? -29.010 -0.730 7.429 1.00 50.41 94 ASN A O 1
ATOM 707 N N . PRO A 1 95 ? -29.360 1.343 6.658 1.00 53.88 95 PRO A N 1
ATOM 708 C CA . PRO A 1 95 ? -29.888 1.830 7.931 1.00 53.88 95 PRO A CA 1
ATOM 709 C C . PRO A 1 95 ? -31.324 1.339 8.224 1.00 53.88 95 PRO A C 1
ATOM 711 O O . PRO A 1 95 ? -31.880 1.711 9.260 1.00 53.88 95 PRO A O 1
ATOM 714 N N . ASP A 1 96 ? -31.922 0.518 7.350 1.00 56.12 96 ASP A N 1
ATOM 715 C CA . ASP A 1 96 ? -33.337 0.121 7.407 1.00 56.12 96 ASP A CA 1
ATOM 716 C C . ASP A 1 96 ? -33.650 -1.103 8.302 1.00 56.12 96 ASP A C 1
ATOM 718 O O . ASP A 1 96 ? -34.814 -1.414 8.525 1.00 56.12 96 ASP A O 1
ATOM 722 N N . ASP A 1 97 ? -32.659 -1.754 8.928 1.00 55.03 97 ASP A N 1
ATOM 723 C CA . ASP A 1 97 ? -32.918 -2.891 9.846 1.00 55.03 97 ASP A CA 1
ATOM 724 C C . ASP A 1 97 ? -33.485 -2.461 11.224 1.00 55.03 97 ASP A C 1
ATOM 726 O O . ASP A 1 97 ? -33.814 -3.280 12.075 1.00 55.03 97 ASP A O 1
ATOM 730 N N . ARG A 1 98 ? -33.663 -1.153 11.476 1.00 57.12 98 ARG A N 1
ATOM 731 C CA . ARG A 1 98 ? -34.216 -0.635 12.750 1.00 57.12 98 ARG A CA 1
ATOM 732 C C . ARG A 1 98 ? -35.744 -0.668 12.852 1.00 57.12 98 ARG A C 1
ATOM 734 O O . ARG A 1 98 ? -36.300 -0.110 13.802 1.00 57.12 98 ARG A O 1
ATOM 741 N N . ARG A 1 99 ? -36.445 -1.279 11.896 1.00 53.03 99 ARG A N 1
ATOM 742 C CA . ARG A 1 99 ? -37.896 -1.499 11.981 1.00 53.03 99 ARG A CA 1
ATOM 743 C C . ARG A 1 99 ? -38.240 -2.986 11.943 1.00 53.03 99 ARG A C 1
ATOM 745 O O . ARG A 1 99 ? -38.858 -3.455 10.989 1.00 53.03 99 ARG A O 1
ATOM 752 N N . ARG A 1 100 ? -37.933 -3.708 13.018 1.00 49.72 100 ARG A N 1
ATOM 753 C CA . ARG A 1 100 ? -38.700 -4.904 13.371 1.00 49.72 100 ARG A CA 1
ATOM 754 C C . ARG A 1 100 ? -38.790 -5.113 14.871 1.00 49.72 100 ARG A C 1
ATOM 756 O O . ARG A 1 100 ? -37.799 -4.808 15.564 1.00 49.72 100 ARG A O 1
#

Foldseek 3Di:
DDDDDDPPPPPVQLLCQLVQLLVLLCVFQNPDPRSLVVLCVQQVDDSVVSVCSNVSVHNDDPSSLVSCVVPGVSSVQSVCCSVVNDPPPPPDPPVPPPPD

Organism: NCBI:txid591205

Sequence (100 aa):
MGEDGHNCAPDSGSGEYREAIAAALVADLGQTDRAIKTAMRWTGASERTVNYWMSAERGPSGEHLIALARHSDAVFITLLAMAGRVERESDSQNPDDRRR